Protein AF-A0A528AXN2-F1 (afdb_monomer_lite)

Foldseek 3Di:
DVVVVVVVVVVVCVVVVQKDAAADPVRDWDFDADPVRHGPDTGGIDRVSCVVCVVVVVVVVVVVVVVVVD

Secondary structure (DSSP, 8-state):
-HHHHHHHHHHHHHHTTS-EEE--TTS--EEEE-TTS-EEEEEEEE-HHHHHTHHHHHHHHHHHHHHTT-

pLDDT: mean 87.96, std 9.76, range [52.53, 97.81]

Sequence (70 aa):
MPDSTLRRNLAELVDCGLVIRRDSPNGKRYARKGRGGEIEEAFGFSLAPLLARAQEFEAAAERVRADNRA

Structure (mmCIF, N/CA/C/O backbone):
data_AF-A0A528AXN2-F1
#
_entry.id   AF-A0A528AXN2-F1
#
loop_
_atom_site.group_PDB
_atom_site.id
_atom_site.type_symbol
_atom_site.label_atom_id
_atom_site.label_alt_id
_atom_site.label_comp_id
_atom_site.label_asym_id
_atom_site.label_entity_id
_atom_site.label_seq_id
_atom_site.pdbx_PDB_ins_code
_atom_site.Cartn_x
_atom_site.Cartn_y
_atom_site.Cartn_z
_atom_site.occupancy
_atom_site.B_iso_or_equiv
_atom_site.auth_seq_id
_atom_site.auth_comp_id
_atom_site.auth_asym_id
_atom_site.auth_atom_id
_atom_site.pdbx_PDB_model_num
ATOM 1 N N . MET A 1 1 ? 18.376 -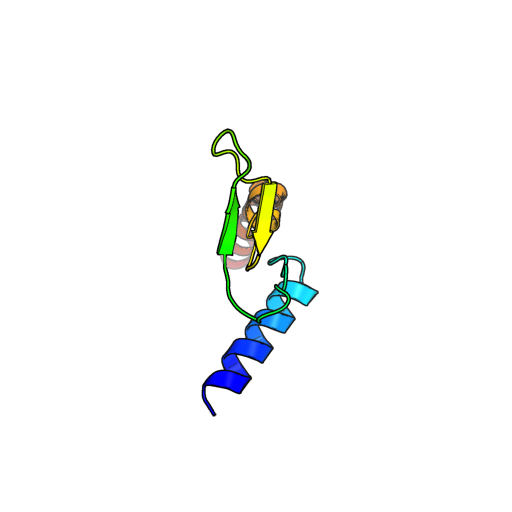9.756 13.160 1.00 52.53 1 MET A N 1
ATOM 2 C CA . MET A 1 1 ? 18.135 -9.729 11.699 1.00 52.53 1 MET A CA 1
ATOM 3 C C . MET A 1 1 ? 17.092 -8.654 11.391 1.00 52.53 1 MET A C 1
ATOM 5 O O . MET A 1 1 ? 15.914 -8.967 11.342 1.00 52.53 1 MET A O 1
ATOM 9 N N . PRO A 1 2 ? 17.476 -7.377 11.247 1.00 59.75 2 PRO A N 1
ATOM 10 C CA . PRO A 1 2 ? 16.518 -6.300 10.952 1.00 59.75 2 PRO A CA 1
ATOM 11 C C . PRO A 1 2 ? 15.792 -6.490 9.605 1.00 59.75 2 PRO A C 1
ATOM 13 O O . PRO A 1 2 ? 14.657 -6.056 9.430 1.00 59.75 2 PRO A O 1
ATOM 16 N N . ASP A 1 3 ? 16.413 -7.226 8.682 1.00 64.50 3 ASP A N 1
ATOM 17 C CA . ASP A 1 3 ? 15.907 -7.444 7.328 1.00 64.50 3 ASP A CA 1
ATOM 18 C C . ASP A 1 3 ? 14.721 -8.432 7.241 1.00 64.50 3 ASP A C 1
ATOM 20 O O . ASP A 1 3 ? 13.931 -8.371 6.299 1.00 64.50 3 ASP A O 1
ATOM 24 N N . SER A 1 4 ? 14.544 -9.323 8.231 1.00 81.12 4 SER A N 1
ATOM 25 C CA . SER A 1 4 ? 13.419 -10.275 8.253 1.00 81.12 4 SER A CA 1
ATOM 26 C C . SER A 1 4 ? 12.103 -9.609 8.651 1.00 81.12 4 SER A C 1
ATOM 28 O O . SER A 1 4 ? 11.060 -9.930 8.087 1.00 81.12 4 SER A O 1
ATOM 30 N N . THR A 1 5 ? 12.146 -8.655 9.585 1.00 89.44 5 THR A N 1
ATOM 31 C CA . THR A 1 5 ? 10.955 -7.919 10.033 1.00 89.44 5 THR A CA 1
ATOM 32 C C . THR A 1 5 ? 10.426 -7.013 8.928 1.00 89.44 5 THR A C 1
ATOM 34 O O . THR A 1 5 ? 9.225 -6.986 8.680 1.00 89.44 5 THR A O 1
ATOM 37 N N . LEU A 1 6 ? 11.317 -6.330 8.200 1.00 87.69 6 LEU A N 1
ATOM 38 C CA . LEU A 1 6 ? 10.920 -5.488 7.071 1.00 87.69 6 LEU A CA 1
ATOM 39 C C . LEU A 1 6 ? 10.262 -6.309 5.955 1.00 87.69 6 LEU A C 1
ATOM 41 O O . LEU A 1 6 ? 9.194 -5.940 5.472 1.00 87.69 6 LEU A O 1
ATOM 45 N N . ARG A 1 7 ? 10.874 -7.435 5.563 1.00 87.62 7 ARG A N 1
ATOM 46 C CA . ARG A 1 7 ? 10.312 -8.328 4.540 1.00 87.62 7 ARG A CA 1
ATOM 47 C C . ARG A 1 7 ? 8.955 -8.895 4.950 1.00 87.62 7 ARG A C 1
ATOM 49 O O . ARG A 1 7 ? 8.067 -8.966 4.106 1.00 87.62 7 ARG A O 1
ATOM 56 N N . ARG A 1 8 ? 8.787 -9.247 6.227 1.00 91.75 8 ARG A N 1
ATOM 57 C CA . ARG A 1 8 ? 7.511 -9.714 6.778 1.00 91.75 8 ARG A CA 1
ATOM 58 C C . ARG A 1 8 ? 6.431 -8.634 6.707 1.00 91.75 8 ARG A C 1
ATOM 60 O O . ARG A 1 8 ? 5.401 -8.875 6.096 1.00 91.75 8 ARG A O 1
ATOM 67 N N . ASN A 1 9 ? 6.683 -7.450 7.265 1.00 93.25 9 ASN A N 1
ATOM 68 C CA . ASN A 1 9 ? 5.700 -6.360 7.267 1.00 93.25 9 ASN A CA 1
ATOM 69 C C . ASN A 1 9 ? 5.291 -5.979 5.840 1.00 93.25 9 ASN A C 1
ATOM 71 O O . ASN A 1 9 ? 4.134 -5.705 5.552 1.00 93.25 9 ASN A O 1
ATOM 75 N N . LEU A 1 10 ? 6.252 -5.987 4.919 1.00 91.06 10 LEU A N 1
ATOM 76 C CA . LEU A 1 10 ? 5.985 -5.714 3.519 1.00 91.06 10 LEU A CA 1
ATOM 77 C C . LEU A 1 10 ? 5.131 -6.804 2.855 1.00 91.06 10 LEU A C 1
ATOM 79 O O . LEU A 1 10 ? 4.288 -6.469 2.030 1.00 91.06 10 LEU A O 1
ATOM 83 N N . ALA A 1 11 ? 5.344 -8.079 3.190 1.00 92.62 11 ALA A N 1
ATOM 84 C CA . ALA A 1 11 ? 4.483 -9.162 2.721 1.00 92.62 11 ALA A CA 1
ATOM 85 C C . ALA A 1 11 ? 3.047 -8.974 3.231 1.00 92.62 11 ALA A C 1
ATOM 87 O O . ALA A 1 11 ? 2.126 -9.004 2.428 1.00 92.62 11 ALA A O 1
ATOM 88 N N . GLU A 1 12 ? 2.870 -8.635 4.511 1.00 96.00 12 GLU A N 1
ATOM 89 C CA . GLU A 1 12 ? 1.548 -8.356 5.090 1.00 96.00 12 GLU A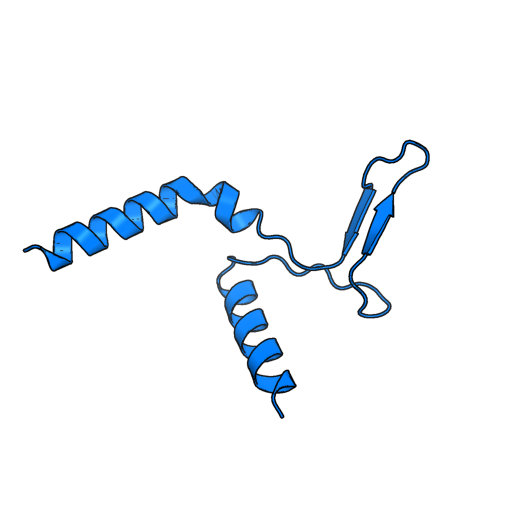 CA 1
ATOM 90 C C . GLU A 1 12 ? 0.840 -7.186 4.373 1.00 96.00 12 GLU A C 1
ATOM 92 O O . GLU A 1 12 ? -0.348 -7.260 4.071 1.00 96.00 12 GLU A O 1
ATOM 97 N N . LEU A 1 13 ? 1.566 -6.121 4.014 1.00 95.31 13 LEU A N 1
ATOM 98 C CA . LEU A 1 13 ? 1.003 -5.010 3.233 1.00 95.31 13 LEU A CA 1
ATOM 99 C C . LEU A 1 13 ? 0.598 -5.412 1.805 1.00 95.31 13 LEU A C 1
ATOM 101 O O . LEU A 1 13 ? -0.352 -4.845 1.257 1.00 95.31 13 LEU A O 1
ATOM 105 N N . VAL A 1 14 ? 1.319 -6.356 1.197 1.00 94.75 14 VAL A N 1
ATOM 106 C CA . VAL A 1 14 ? 0.977 -6.915 -0.118 1.00 94.75 14 VAL A CA 1
ATOM 107 C C . VAL A 1 14 ? -0.256 -7.808 -0.012 1.00 94.75 14 VAL A C 1
ATOM 109 O O . VAL A 1 14 ? -1.181 -7.647 -0.805 1.00 94.75 14 VAL A O 1
ATOM 112 N N . ASP A 1 15 ? -0.308 -8.678 0.994 1.00 96.06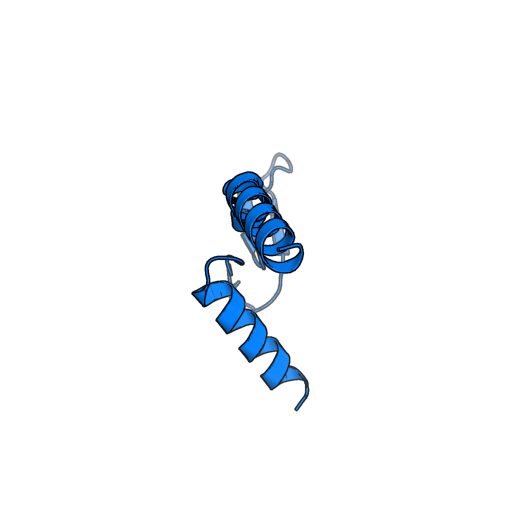 15 ASP A N 1
ATOM 113 C CA . ASP A 1 15 ? -1.426 -9.594 1.233 1.00 96.06 15 ASP A CA 1
ATOM 114 C C . ASP A 1 15 ? -2.729 -8.831 1.525 1.00 96.06 15 ASP A C 1
ATOM 116 O O . ASP A 1 15 ? -3.794 -9.195 1.030 1.00 96.06 15 ASP A O 1
ATOM 120 N N . CYS A 1 16 ? -2.647 -7.705 2.242 1.00 95.38 16 CYS A N 1
ATOM 121 C CA . CYS A 1 16 ? -3.776 -6.797 2.477 1.00 95.38 16 CYS A CA 1
ATOM 122 C C . CYS A 1 16 ? -4.166 -5.945 1.250 1.00 95.38 16 CYS A C 1
ATOM 124 O O . CYS A 1 16 ? -5.104 -5.145 1.320 1.00 95.38 16 CYS A O 1
ATOM 126 N N . GLY A 1 17 ? -3.437 -6.054 0.136 1.00 94.12 17 GLY A N 1
ATOM 127 C CA . GLY A 1 17 ? -3.692 -5.287 -1.082 1.00 94.12 17 GLY A CA 1
ATOM 128 C C . GLY A 1 17 ? -3.423 -3.784 -0.948 1.00 94.12 17 GLY A C 1
ATOM 129 O O . GLY A 1 17 ? -3.964 -2.995 -1.722 1.00 94.12 17 GLY A O 1
ATOM 130 N N . LEU A 1 18 ? -2.614 -3.368 0.033 1.00 95.00 18 LEU A N 1
ATOM 131 C CA . LEU A 1 18 ? -2.216 -1.967 0.227 1.00 95.00 18 LEU A CA 1
ATOM 132 C C . LEU A 1 18 ? -1.013 -1.598 -0.645 1.00 95.00 18 LEU A C 1
ATOM 134 O O . LEU A 1 18 ? -0.879 -0.457 -1.085 1.00 95.00 18 LEU A O 1
ATOM 138 N N . VAL A 1 19 ? -0.143 -2.573 -0.910 1.00 94.94 19 VAL A N 1
ATOM 139 C CA . VAL A 1 19 ? 1.062 -2.414 -1.724 1.00 94.94 19 VAL A CA 1
ATOM 140 C C . VAL A 1 19 ? 1.057 -3.443 -2.843 1.00 94.94 19 VAL A C 1
ATOM 142 O O . VAL A 1 19 ? 0.853 -4.627 -2.608 1.00 94.94 19 VAL A O 1
ATOM 145 N N . ILE A 1 20 ? 1.366 -3.017 -4.064 1.00 93.25 20 ILE A N 1
ATOM 146 C CA . ILE A 1 20 ? 1.694 -3.948 -5.149 1.00 93.25 20 ILE A CA 1
ATOM 147 C C . ILE A 1 20 ? 3.210 -4.071 -5.224 1.00 93.25 20 ILE A C 1
ATOM 149 O O . ILE A 1 20 ? 3.914 -3.064 -5.336 1.00 93.25 20 ILE A O 1
ATOM 153 N N . ARG A 1 21 ? 3.722 -5.302 -5.198 1.00 91.19 21 ARG A N 1
ATOM 154 C CA . ARG A 1 21 ? 5.144 -5.589 -5.395 1.00 91.19 21 ARG A CA 1
ATOM 155 C C . ARG A 1 21 ? 5.394 -6.061 -6.823 1.00 91.19 21 ARG A C 1
ATOM 157 O O . ARG A 1 21 ? 4.848 -7.073 -7.249 1.00 91.19 21 ARG A O 1
ATOM 164 N N . ARG A 1 22 ? 6.255 -5.342 -7.543 1.00 89.50 22 ARG A N 1
ATOM 165 C CA . ARG A 1 22 ? 6.765 -5.733 -8.861 1.00 89.50 22 ARG A CA 1
ATOM 166 C C . ARG A 1 22 ? 8.258 -6.005 -8.749 1.00 89.50 22 ARG A C 1
ATOM 168 O O . ARG A 1 22 ? 9.075 -5.091 -8.858 1.00 89.50 22 ARG A O 1
ATOM 175 N N . ASP A 1 23 ? 8.594 -7.260 -8.479 1.00 84.88 23 ASP A N 1
ATOM 176 C CA . ASP A 1 23 ? 9.979 -7.701 -8.326 1.00 84.88 23 ASP A CA 1
ATOM 177 C C . ASP A 1 23 ? 10.717 -7.636 -9.666 1.00 84.88 23 ASP A C 1
ATOM 179 O O . ASP A 1 23 ? 10.172 -7.991 -10.713 1.00 84.88 23 ASP A O 1
ATOM 183 N N . SER A 1 24 ? 11.963 -7.162 -9.646 1.00 82.75 24 SER A N 1
ATOM 184 C CA . SER A 1 24 ? 12.821 -7.207 -10.827 1.00 82.75 24 SER A CA 1
ATOM 185 C C . SER A 1 24 ? 13.669 -8.481 -10.851 1.00 82.75 24 SER A C 1
ATOM 187 O O . SER A 1 24 ? 13.975 -9.036 -9.792 1.00 82.75 24 SER A O 1
ATOM 189 N N . PRO A 1 25 ? 14.165 -8.895 -12.032 1.00 80.31 25 PRO A N 1
ATOM 190 C CA . PRO A 1 25 ? 15.021 -10.077 -12.159 1.00 80.31 25 PRO A CA 1
ATOM 191 C C . PRO A 1 25 ? 16.318 -10.032 -11.333 1.00 80.31 25 PRO A C 1
ATOM 193 O O . PRO A 1 25 ? 16.903 -11.072 -11.060 1.00 80.31 25 PRO A O 1
ATOM 196 N N . ASN A 1 26 ? 16.793 -8.840 -10.951 1.00 82.19 26 ASN A N 1
ATOM 197 C CA . ASN A 1 26 ? 18.027 -8.650 -10.180 1.00 82.19 26 ASN A CA 1
ATOM 198 C C . ASN A 1 26 ? 17.775 -8.171 -8.739 1.00 82.19 26 ASN A C 1
ATOM 200 O O . ASN A 1 26 ? 18.718 -7.767 -8.059 1.00 82.19 26 ASN A O 1
ATOM 204 N N . GLY A 1 27 ? 16.515 -8.145 -8.295 1.00 76.00 27 GLY A N 1
ATOM 205 C CA . GLY A 1 27 ? 16.126 -7.666 -6.968 1.00 76.00 27 GLY A CA 1
ATOM 206 C C . GLY A 1 27 ? 16.307 -6.158 -6.740 1.00 76.00 27 GLY A C 1
ATOM 207 O O . GLY A 1 27 ? 16.090 -5.683 -5.626 1.00 76.00 27 GLY A O 1
ATOM 208 N N . LYS A 1 28 ? 16.693 -5.377 -7.762 1.00 82.56 28 LYS A N 1
ATOM 209 C CA . LYS A 1 28 ? 16.831 -3.913 -7.670 1.00 82.56 28 LYS A CA 1
ATOM 210 C C . LYS A 1 28 ? 15.538 -3.203 -8.058 1.00 82.56 28 LYS A C 1
ATOM 212 O O . LYS A 1 28 ? 14.772 -3.683 -8.888 1.00 82.56 28 LYS A O 1
ATOM 217 N N . ARG A 1 29 ? 15.325 -2.012 -7.505 1.00 84.50 29 ARG A N 1
ATOM 218 C CA . ARG A 1 29 ? 14.201 -1.137 -7.865 1.00 84.50 29 ARG A CA 1
ATOM 219 C C . ARG A 1 29 ? 14.657 -0.192 -8.967 1.00 84.50 29 ARG A C 1
ATOM 221 O O . ARG A 1 29 ? 15.635 0.525 -8.775 1.00 84.50 29 ARG A O 1
ATOM 228 N N . TYR A 1 30 ? 13.998 -0.225 -10.117 1.00 79.88 30 TYR A N 1
ATOM 229 C CA . TYR A 1 30 ? 14.312 0.655 -11.240 1.00 79.88 30 TYR A CA 1
ATOM 230 C C . TYR A 1 30 ? 13.110 0.793 -12.171 1.00 79.88 30 TYR A C 1
ATOM 232 O O . TYR A 1 30 ? 12.274 -0.105 -12.260 1.00 79.88 30 TYR A O 1
ATOM 240 N N . ALA A 1 31 ? 13.046 1.917 -12.879 1.00 80.19 31 ALA A N 1
ATOM 241 C CA . ALA A 1 31 ? 12.117 2.112 -13.979 1.00 80.19 31 ALA A CA 1
ATOM 242 C C . ALA A 1 31 ? 12.864 1.957 -15.309 1.00 80.19 31 ALA A C 1
ATOM 244 O O . ALA A 1 31 ? 13.932 2.548 -15.487 1.00 80.19 31 ALA A O 1
ATOM 245 N N . ARG A 1 32 ? 12.320 1.172 -16.241 1.00 80.75 32 ARG A N 1
ATOM 246 C CA . ARG A 1 32 ? 12.735 1.185 -17.644 1.00 80.75 32 ARG A CA 1
ATOM 247 C C . ARG A 1 32 ? 11.955 2.276 -18.352 1.00 80.75 32 ARG A C 1
ATOM 249 O O . ARG A 1 32 ? 10.725 2.280 -18.327 1.00 80.75 32 ARG A O 1
ATOM 256 N N . LYS A 1 33 ? 12.694 3.203 -18.954 1.00 82.62 33 LYS A N 1
ATOM 257 C CA . LYS A 1 33 ? 12.130 4.242 -19.806 1.00 82.62 33 LYS A CA 1
ATOM 258 C C . LYS A 1 33 ? 12.264 3.828 -21.266 1.00 82.62 33 LYS A C 1
ATOM 260 O O . LYS A 1 33 ? 13.327 3.346 -21.660 1.00 82.62 33 LYS A O 1
ATOM 265 N N . GLY A 1 34 ? 11.205 4.028 -22.039 1.00 79.44 34 GLY A N 1
ATOM 266 C CA . GLY A 1 34 ? 11.207 3.842 -23.484 1.00 79.44 34 GLY A CA 1
ATOM 267 C C . GLY A 1 34 ? 12.041 4.903 -24.200 1.00 79.44 34 GLY A C 1
ATOM 268 O O . GLY A 1 34 ? 12.552 5.846 -23.589 1.00 79.44 34 GLY A O 1
ATOM 269 N N . ARG A 1 35 ? 12.142 4.800 -25.532 1.00 77.44 35 ARG A N 1
ATOM 270 C CA . ARG A 1 35 ? 12.914 5.755 -26.360 1.00 77.44 35 ARG A CA 1
ATOM 271 C C . ARG A 1 35 ? 12.448 7.212 -26.224 1.00 77.44 35 ARG A C 1
ATOM 273 O O . ARG A 1 35 ? 13.243 8.112 -26.457 1.00 77.44 35 ARG A O 1
ATOM 280 N N . GLY A 1 36 ? 11.190 7.433 -25.839 1.00 81.56 36 GLY A N 1
ATOM 281 C CA . GLY A 1 36 ? 10.608 8.760 -25.606 1.00 81.56 36 GLY A CA 1
ATOM 282 C C . GLY A 1 36 ? 10.734 9.285 -24.171 1.00 81.56 36 GLY A C 1
ATOM 283 O O . GLY A 1 36 ? 10.242 10.368 -23.891 1.00 81.56 36 GLY A O 1
ATOM 284 N N . GLY A 1 37 ? 11.361 8.543 -23.251 1.00 78.88 37 GLY A N 1
ATOM 285 C CA . GLY A 1 37 ? 11.487 8.943 -21.842 1.00 78.88 37 GLY A CA 1
ATOM 286 C C . GLY A 1 37 ? 10.308 8.546 -20.945 1.00 78.88 37 GLY A C 1
ATOM 287 O O . GLY A 1 37 ? 10.426 8.659 -19.721 1.00 78.88 37 GLY A O 1
ATOM 288 N N . GLU A 1 38 ? 9.231 8.020 -21.529 1.00 82.69 38 GLU A N 1
ATOM 289 C CA . GLU A 1 38 ? 8.087 7.467 -20.801 1.00 82.69 38 GLU A CA 1
ATOM 290 C C . GLU A 1 38 ? 8.469 6.210 -20.025 1.00 82.69 38 GLU A C 1
ATOM 292 O O . GLU A 1 38 ? 9.278 5.404 -20.487 1.00 82.69 38 GLU A O 1
ATOM 297 N N . ILE A 1 39 ? 7.889 6.030 -18.838 1.00 78.38 39 ILE A N 1
ATOM 298 C CA . ILE A 1 39 ? 8.117 4.833 -18.023 1.00 78.38 39 ILE A CA 1
ATOM 299 C C . ILE A 1 39 ? 7.299 3.679 -18.615 1.00 78.38 39 ILE A C 1
ATOM 301 O O . ILE A 1 39 ? 6.081 3.645 -18.473 1.00 78.38 39 ILE A O 1
ATOM 305 N N . GLU A 1 40 ? 7.974 2.719 -19.245 1.00 81.00 40 GLU A N 1
ATOM 306 C CA . GLU A 1 40 ? 7.347 1.509 -19.797 1.00 81.00 40 GLU A CA 1
ATOM 307 C C . GLU A 1 40 ? 7.181 0.431 -18.719 1.00 81.00 40 GLU A C 1
ATOM 309 O O . GLU A 1 40 ? 6.163 -0.257 -18.648 1.00 81.00 40 GLU A O 1
ATOM 314 N N . GLU A 1 41 ? 8.166 0.300 -17.827 1.00 77.88 41 GLU A N 1
ATOM 315 C CA . GLU A 1 41 ? 8.118 -0.657 -16.724 1.00 77.88 41 GLU A CA 1
ATOM 316 C C . GLU A 1 41 ? 8.692 -0.052 -15.448 1.00 77.88 41 GLU A C 1
ATOM 318 O O . GLU A 1 41 ? 9.778 0.519 -15.464 1.00 77.88 41 GLU A O 1
ATOM 323 N N . ALA A 1 42 ? 8.010 -0.225 -14.318 1.00 83.56 42 ALA A N 1
ATOM 324 C CA . ALA A 1 42 ? 8.510 0.171 -13.006 1.00 83.56 42 ALA A CA 1
ATOM 325 C C . ALA A 1 42 ? 8.587 -1.050 -12.089 1.00 83.56 42 ALA A C 1
ATOM 327 O O . ALA A 1 42 ? 7.569 -1.676 -11.801 1.00 83.56 42 ALA A O 1
ATOM 328 N N . PHE A 1 43 ? 9.791 -1.379 -11.625 1.00 86.00 43 PHE A N 1
ATOM 329 C CA . PHE A 1 43 ? 10.038 -2.452 -10.668 1.00 86.00 43 PHE A CA 1
ATOM 330 C C . PHE A 1 43 ? 10.282 -1.867 -9.273 1.00 86.00 43 PHE A C 1
ATOM 332 O O . PHE A 1 43 ? 11.105 -0.963 -9.098 1.00 86.00 43 PHE A O 1
ATOM 339 N N . GLY A 1 44 ? 9.572 -2.380 -8.271 1.00 88.94 44 GLY A N 1
ATOM 340 C CA . GLY A 1 44 ? 9.554 -1.864 -6.906 1.00 88.94 44 GLY A CA 1
ATOM 341 C C . GLY A 1 44 ? 8.187 -2.027 -6.246 1.00 88.94 44 GLY A C 1
ATOM 342 O O . GLY A 1 44 ? 7.502 -3.025 -6.461 1.00 88.94 44 GLY A O 1
ATOM 343 N N . PHE A 1 45 ? 7.799 -1.044 -5.435 1.00 90.94 45 PHE A N 1
ATOM 344 C CA . PHE A 1 45 ? 6.494 -1.005 -4.777 1.00 90.94 45 PHE A CA 1
ATOM 345 C C . PHE A 1 45 ? 5.618 0.061 -5.406 1.00 90.94 45 PHE A C 1
ATOM 347 O O . PHE A 1 45 ? 6.075 1.179 -5.638 1.00 90.94 45 PHE A O 1
ATOM 354 N N . SER A 1 46 ? 4.357 -0.278 -5.636 1.00 91.75 46 SER A N 1
ATOM 355 C CA . SER A 1 46 ? 3.332 0.675 -6.025 1.00 91.75 46 SER A CA 1
ATOM 356 C C . SER A 1 46 ? 2.343 0.866 -4.883 1.00 91.75 46 SER A C 1
ATOM 358 O O . SER A 1 46 ? 1.808 -0.100 -4.339 1.00 91.75 46 SER A O 1
ATOM 360 N N . LEU A 1 47 ? 2.108 2.135 -4.553 1.00 93.69 47 LEU A N 1
ATOM 361 C CA . LEU A 1 47 ? 1.083 2.588 -3.612 1.00 93.69 47 LEU A CA 1
ATOM 362 C C . LEU A 1 47 ? -0.215 2.990 -4.328 1.00 93.69 47 LEU A C 1
ATOM 364 O O . LEU A 1 47 ? -1.110 3.553 -3.705 1.00 93.69 47 LEU A O 1
ATOM 368 N N . ALA A 1 48 ? -0.337 2.704 -5.629 1.00 94.12 48 ALA A N 1
ATOM 369 C CA . ALA A 1 48 ? -1.548 2.985 -6.397 1.00 94.12 48 ALA A CA 1
ATOM 370 C C . ALA A 1 48 ? -2.842 2.455 -5.740 1.00 94.12 48 ALA A C 1
ATOM 372 O O . ALA A 1 48 ? -3.835 3.180 -5.798 1.00 94.12 48 ALA A O 1
ATOM 373 N N . PRO A 1 49 ? -2.865 1.281 -5.063 1.00 95.31 49 PRO A N 1
ATOM 374 C CA . PRO A 1 49 ? -4.066 0.832 -4.358 1.00 95.31 49 PRO A CA 1
ATOM 375 C C . PRO A 1 49 ? -4.537 1.801 -3.271 1.00 95.31 49 PRO A C 1
ATOM 377 O O . PRO A 1 49 ? -5.740 1.992 -3.118 1.00 95.31 49 PRO A O 1
ATOM 380 N N . LEU A 1 50 ? -3.610 2.446 -2.551 1.00 95.00 50 LEU A N 1
ATOM 381 C CA . LEU A 1 50 ? -3.951 3.427 -1.516 1.00 95.00 50 LEU A CA 1
ATOM 382 C C . LEU A 1 50 ? -4.640 4.649 -2.115 1.00 95.00 50 LEU A C 1
ATOM 384 O O . LEU A 1 50 ? -5.635 5.117 -1.574 1.00 95.00 50 LEU A O 1
ATOM 388 N N . LEU A 1 51 ? -4.133 5.135 -3.250 1.00 95.56 51 LEU A N 1
ATOM 389 C CA . LEU A 1 51 ? -4.736 6.266 -3.947 1.00 95.56 51 LEU A CA 1
ATOM 390 C C . LEU A 1 51 ? -6.107 5.897 -4.52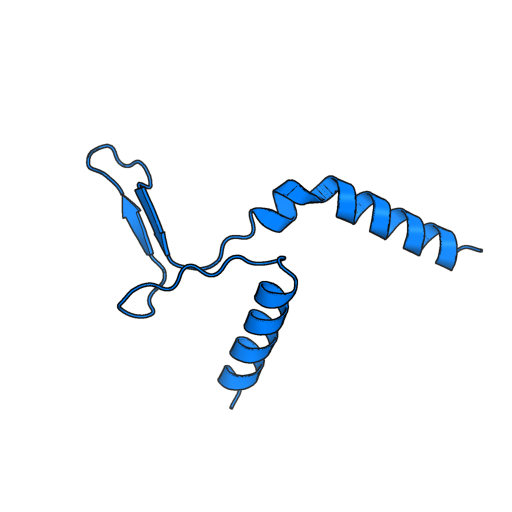6 1.00 95.56 51 LEU A C 1
ATOM 392 O O . LEU A 1 51 ? -7.071 6.631 -4.336 1.00 95.56 51 LEU A O 1
ATOM 396 N N . ALA A 1 52 ? -6.207 4.745 -5.192 1.00 96.62 52 ALA A N 1
ATOM 397 C CA . ALA A 1 52 ? -7.453 4.278 -5.796 1.00 96.62 52 ALA A CA 1
ATOM 398 C C . ALA A 1 52 ? -8.565 4.052 -4.756 1.00 96.62 52 ALA A C 1
ATOM 400 O O . ALA A 1 52 ? -9.739 4.255 -5.056 1.00 96.62 52 ALA A O 1
ATOM 401 N N . ARG A 1 53 ? -8.196 3.656 -3.530 1.00 96.38 53 ARG A N 1
ATOM 402 C CA . ARG A 1 53 ? -9.115 3.373 -2.416 1.00 96.38 53 ARG A CA 1
ATOM 403 C C . ARG A 1 53 ? -9.157 4.485 -1.364 1.00 96.38 53 ARG A C 1
ATOM 405 O O . ARG A 1 53 ? -9.691 4.275 -0.281 1.00 96.38 53 ARG A O 1
ATOM 412 N N . ALA A 1 54 ? -8.624 5.672 -1.656 1.00 96.75 54 ALA A N 1
ATOM 413 C CA . ALA A 1 54 ? -8.506 6.750 -0.671 1.00 96.75 54 ALA A CA 1
ATOM 414 C C . ALA A 1 54 ? -9.850 7.092 0.000 1.00 96.75 54 ALA A C 1
ATOM 416 O O . ALA A 1 54 ? -9.922 7.194 1.221 1.00 96.75 54 ALA A O 1
ATOM 417 N N . GLN A 1 55 ? -10.925 7.168 -0.789 1.00 97.75 55 GLN A N 1
ATOM 418 C CA . GLN A 1 55 ? -12.275 7.463 -0.294 1.00 97.75 55 GLN A CA 1
ATOM 419 C C . GLN A 1 55 ? -12.827 6.371 0.639 1.00 97.75 55 GLN A C 1
ATOM 421 O O . GLN A 1 55 ? -13.494 6.671 1.627 1.00 97.75 55 GLN A O 1
ATOM 426 N N . GLU A 1 56 ? -12.518 5.100 0.366 1.00 97.62 56 GLU A N 1
ATOM 427 C CA . GLU A 1 56 ? -12.886 3.977 1.239 1.00 97.62 56 GLU A CA 1
ATOM 428 C C . GLU A 1 56 ? -12.203 4.110 2.607 1.00 97.62 56 GLU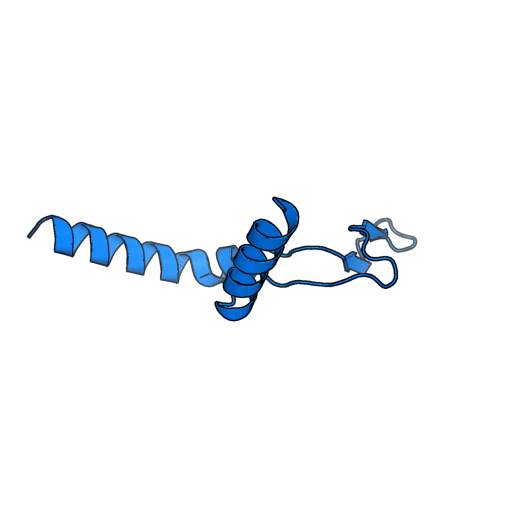 A C 1
ATOM 430 O O . GLU A 1 56 ? -12.845 3.951 3.649 1.00 97.62 56 GLU A 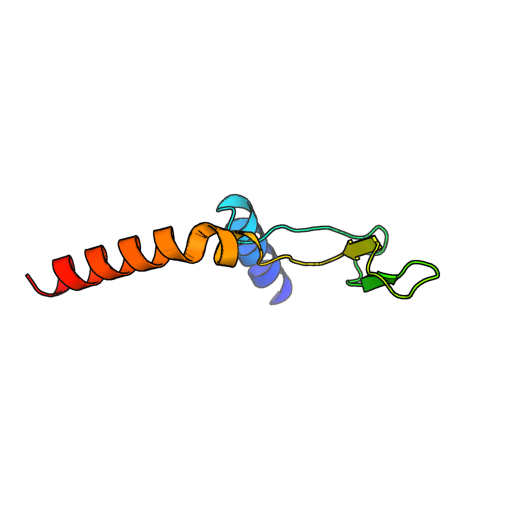O 1
ATOM 435 N N . PHE A 1 57 ? -10.908 4.441 2.606 1.00 96.25 57 PHE A N 1
ATOM 436 C CA . PHE A 1 57 ? -10.138 4.627 3.832 1.00 96.25 57 PHE A CA 1
ATOM 437 C C . PHE A 1 57 ? -10.576 5.859 4.621 1.00 96.25 57 PHE A C 1
ATOM 439 O O . PHE A 1 57 ? -10.673 5.775 5.844 1.00 96.25 57 PHE A O 1
ATOM 446 N N . GLU A 1 58 ? -10.890 6.971 3.954 1.00 97.62 58 GLU A N 1
ATOM 447 C CA . GLU A 1 58 ? -11.453 8.156 4.610 1.00 97.62 58 GLU A CA 1
ATOM 448 C C . GLU A 1 58 ? -12.776 7.825 5.306 1.00 97.62 58 GLU A C 1
ATOM 450 O O . GLU A 1 58 ? -12.920 8.077 6.502 1.00 97.62 58 GLU A O 1
ATOM 455 N N . ALA A 1 59 ? -13.707 7.166 4.612 1.00 97.81 59 ALA A N 1
ATOM 456 C CA . ALA A 1 59 ? -14.982 6.764 5.199 1.00 97.81 59 ALA A CA 1
ATOM 457 C C . ALA A 1 59 ? -14.809 5.771 6.365 1.00 97.81 59 ALA A C 1
ATOM 459 O O . ALA A 1 59 ? -15.525 5.833 7.367 1.00 97.81 59 ALA A O 1
ATOM 460 N N . ALA A 1 60 ? -13.857 4.838 6.268 1.00 97.00 60 ALA A N 1
ATOM 461 C CA . ALA A 1 60 ? -13.514 3.949 7.374 1.00 97.00 60 ALA A CA 1
ATOM 462 C C . ALA A 1 60 ? -12.948 4.715 8.580 1.00 97.00 60 ALA A C 1
ATOM 464 O O . ALA A 1 60 ? -13.362 4.455 9.709 1.00 97.00 60 ALA A O 1
ATOM 465 N N . ALA A 1 61 ? -12.058 5.682 8.349 1.00 96.88 61 ALA A N 1
ATOM 466 C CA . ALA A 1 61 ? -11.473 6.500 9.403 1.00 96.88 61 ALA A CA 1
ATOM 467 C C . ALA A 1 61 ? -12.525 7.365 10.112 1.00 96.88 61 ALA A C 1
ATOM 469 O O . ALA A 1 61 ? -12.499 7.464 11.339 1.00 96.88 61 ALA A O 1
ATOM 470 N N . GLU A 1 62 ? -13.468 7.951 9.370 1.00 97.62 62 GLU A N 1
ATOM 471 C CA . GLU A 1 62 ? -14.566 8.727 9.956 1.00 97.62 62 GLU A CA 1
ATOM 472 C C . GLU A 1 62 ? -15.475 7.872 10.840 1.00 97.62 62 GLU A C 1
ATOM 474 O O . GLU A 1 62 ? -15.802 8.289 11.949 1.00 97.62 62 GLU A O 1
ATOM 479 N N . ARG A 1 63 ? -15.811 6.645 10.418 1.00 97.44 63 ARG A N 1
ATOM 480 C CA . ARG A 1 63 ? -16.582 5.710 11.259 1.00 97.44 63 ARG A CA 1
ATOM 481 C C . ARG A 1 63 ? -15.879 5.426 12.585 1.00 97.44 63 ARG A C 1
ATOM 483 O O . ARG A 1 63 ? -16.473 5.615 13.637 1.00 97.44 63 ARG A O 1
ATOM 490 N N . VAL A 1 64 ? -14.588 5.089 12.545 1.00 97.44 64 VAL A N 1
ATOM 491 C CA . VAL A 1 64 ? -13.798 4.835 13.764 1.00 97.44 64 VAL A CA 1
ATOM 492 C C . VAL A 1 64 ? -13.738 6.071 14.672 1.00 97.44 64 VAL A C 1
ATOM 494 O O . VAL A 1 64 ? -13.807 5.954 15.894 1.00 97.44 64 VAL A O 1
ATOM 497 N N . ARG A 1 65 ? -13.614 7.277 14.104 1.00 96.81 65 ARG A N 1
ATOM 498 C CA . ARG A 1 65 ? -13.623 8.529 14.880 1.00 96.81 65 ARG A CA 1
ATOM 499 C C . ARG A 1 65 ? -14.976 8.799 15.529 1.00 96.81 65 ARG A C 1
ATOM 501 O O . ARG A 1 65 ? -14.988 9.327 16.636 1.00 96.81 65 ARG A O 1
ATOM 508 N N . ALA A 1 66 ? -16.073 8.490 14.843 1.00 95.62 66 ALA A N 1
ATOM 509 C CA . ALA A 1 66 ? -17.420 8.637 15.376 1.00 95.62 66 ALA A CA 1
ATOM 510 C C . ALA A 1 66 ? -17.666 7.652 16.527 1.00 95.62 66 ALA A C 1
ATOM 512 O O . ALA A 1 66 ? -18.094 8.083 17.594 1.00 95.62 66 ALA A O 1
ATOM 513 N N . ASP A 1 67 ? -17.298 6.380 16.348 1.00 95.06 67 ASP A N 1
ATOM 514 C CA . ASP A 1 67 ? -17.449 5.336 17.369 1.00 95.06 67 ASP A CA 1
ATOM 515 C C . ASP A 1 67 ? -16.657 5.666 18.643 1.00 95.06 67 ASP A C 1
ATOM 517 O O . ASP A 1 67 ? -17.163 5.507 19.745 1.00 95.06 67 ASP A O 1
ATOM 521 N N . ASN A 1 68 ? -15.440 6.204 18.511 1.00 91.44 68 ASN A N 1
ATOM 522 C CA . ASN A 1 68 ? -14.610 6.591 19.660 1.00 91.44 68 ASN A CA 1
ATOM 523 C C . ASN A 1 68 ? -15.110 7.836 20.418 1.00 91.44 68 ASN A C 1
ATOM 525 O O . ASN A 1 68 ? -14.561 8.167 21.470 1.00 91.44 68 ASN A O 1
ATOM 529 N N . ARG A 1 69 ? -16.060 8.592 19.853 1.00 77.94 69 ARG A N 1
ATOM 530 C CA . ARG A 1 69 ? -16.637 9.798 20.474 1.00 77.94 69 ARG A CA 1
ATOM 531 C C . ARG A 1 69 ? -17.959 9.524 21.197 1.00 77.94 69 ARG A C 1
ATOM 533 O O . ARG A 1 69 ? -18.415 10.421 21.905 1.00 77.94 69 ARG A O 1
ATOM 540 N N . ALA A 1 70 ? -18.572 8.364 20.962 1.00 61.44 70 ALA A N 1
ATOM 541 C CA . ALA A 1 70 ? -19.795 7.904 21.618 1.00 61.44 70 ALA A CA 1
ATOM 542 C C . ALA A 1 70 ? -19.480 7.230 22.962 1.00 61.44 70 ALA A C 1
ATOM 544 O O . ALA A 1 70 ? -20.335 7.342 23.868 1.00 61.44 70 ALA A O 1
#

Radius of gyration: 17.07 Å; chains: 1; bounding box: 38×20×48 Å